Protein AF-A0A660ZZN2-F1 (afdb_monomer_lite)

pLDDT: mean 87.23, std 8.33, range [47.28, 97.69]

Secondary structure (DSSP, 8-state):
---HHHHHHHHHHTTS-SSSS-HHHHHGGGTTTS-GGG-TTT---EEEHHHHHHHHHH-S--EE----SHHHHHTTTT--TTEEEEE-S-GGG--GGG--HHHHHTTEEEEE-TT--EEEEEE-GGGTTTSTTTSGGG-

Foldseek 3Di:
DDDLVSQVVLLVPLLDAPDPDPLQVVQLVVPVNAHQLQDPVRDFDKAFPSLQVVLVVVDVFKDADDDPDPVSVCVCVPDDPRITGIHGPTPVPDDSSSDGPCRSLPVWDFDADPVRDGPDTDGDPVCECRRPVHDPVPD

Structure (mmCIF, N/CA/C/O backbone):
data_AF-A0A660ZZN2-F1
#
_entry.id   AF-A0A660ZZN2-F1
#
loop_
_atom_site.group_PDB
_atom_site.id
_atom_site.type_symbol
_atom_site.label_atom_id
_atom_site.label_alt_id
_atom_site.label_comp_id
_atom_site.label_asym_id
_atom_site.label_entity_id
_atom_site.label_seq_id
_atom_site.pdbx_PDB_ins_code
_atom_site.Cartn_x
_atom_site.Cartn_y
_atom_site.Cartn_z
_atom_site.occupancy
_atom_site.B_iso_or_equiv
_atom_site.auth_seq_id
_atom_site.auth_comp_id
_atom_site.auth_asym_id
_atom_site.auth_atom_id
_atom_site.pdbx_PDB_model_num
ATOM 1 N N . MET A 1 1 ? 16.772 -4.484 -8.423 1.00 69.75 1 MET A N 1
ATOM 2 C CA . MET A 1 1 ? 15.331 -4.290 -8.755 1.00 69.75 1 MET A CA 1
ATOM 3 C C . MET A 1 1 ? 14.740 -5.661 -9.008 1.00 69.75 1 MET A C 1
ATOM 5 O O . MET A 1 1 ? 15.330 -6.391 -9.792 1.00 69.75 1 MET A O 1
ATOM 9 N N . PHE A 1 2 ? 13.603 -5.998 -8.395 1.00 79.06 2 PHE A N 1
ATOM 10 C CA . PHE A 1 2 ? 13.014 -7.328 -8.550 1.00 79.06 2 PHE A CA 1
ATOM 11 C C . PHE A 1 2 ? 12.586 -7.623 -9.987 1.00 79.06 2 PHE A C 1
ATOM 13 O O . PHE A 1 2 ? 11.932 -6.813 -10.653 1.00 79.06 2 PHE A O 1
ATOM 20 N N . THR A 1 3 ? 12.927 -8.820 -10.447 1.00 84.69 3 THR A N 1
ATOM 21 C CA . THR A 1 3 ? 12.380 -9.402 -11.672 1.00 84.69 3 THR A CA 1
ATOM 22 C C . THR A 1 3 ? 10.883 -9.710 -11.498 1.00 84.69 3 THR A C 1
ATOM 24 O O . THR A 1 3 ? 10.388 -9.797 -10.369 1.00 84.69 3 THR A O 1
ATOM 27 N N . PRO A 1 4 ? 10.127 -9.904 -12.595 1.00 86.62 4 PRO A N 1
ATOM 28 C CA . PRO A 1 4 ? 8.738 -10.356 -12.509 1.00 86.62 4 PRO A CA 1
ATOM 29 C C . PRO A 1 4 ? 8.574 -11.659 -11.712 1.00 86.62 4 PRO A C 1
ATOM 31 O O . PRO A 1 4 ? 7.685 -11.734 -10.873 1.00 86.62 4 PRO A O 1
ATOM 34 N N . ALA A 1 5 ? 9.472 -12.632 -11.902 1.00 88.88 5 ALA A N 1
ATOM 35 C CA . ALA A 1 5 ? 9.444 -13.903 -11.176 1.00 88.88 5 ALA A CA 1
ATOM 36 C C . ALA A 1 5 ? 9.662 -13.713 -9.665 1.00 88.88 5 ALA A C 1
ATOM 38 O O . ALA A 1 5 ? 8.873 -14.209 -8.868 1.00 88.88 5 ALA A O 1
ATOM 39 N N . GLN A 1 6 ? 10.662 -12.914 -9.269 1.00 87.00 6 GLN A N 1
ATOM 40 C CA . GLN A 1 6 ? 10.871 -12.564 -7.856 1.00 87.00 6 GLN A CA 1
ATOM 41 C C . GLN A 1 6 ? 9.657 -11.826 -7.275 1.00 87.00 6 GLN A C 1
ATOM 43 O O . GLN A 1 6 ? 9.254 -12.068 -6.145 1.00 87.00 6 GLN A O 1
ATOM 48 N N . THR A 1 7 ? 9.035 -10.936 -8.052 1.00 89.12 7 THR A N 1
ATOM 49 C CA . THR A 1 7 ? 7.833 -10.213 -7.612 1.00 89.12 7 THR A CA 1
ATOM 50 C C . THR A 1 7 ? 6.657 -11.164 -7.373 1.00 89.12 7 THR A C 1
ATOM 52 O O . THR A 1 7 ? 5.936 -11.024 -6.384 1.00 89.12 7 THR A O 1
ATOM 55 N N . GLU A 1 8 ? 6.458 -12.132 -8.268 1.00 91.00 8 GLU A N 1
ATOM 56 C CA . GLU A 1 8 ? 5.455 -13.189 -8.121 1.00 91.00 8 GLU A CA 1
ATOM 57 C C . GLU A 1 8 ? 5.689 -14.028 -6.869 1.00 91.00 8 GLU A C 1
ATOM 59 O O . GLU A 1 8 ? 4.761 -14.221 -6.082 1.00 91.00 8 GLU A O 1
ATOM 64 N N . GLU A 1 9 ? 6.928 -14.467 -6.663 1.00 90.31 9 GLU A N 1
ATOM 65 C CA . GLU A 1 9 ? 7.339 -15.250 -5.502 1.00 90.31 9 GLU A CA 1
ATOM 66 C C . GLU A 1 9 ? 7.119 -14.486 -4.189 1.00 90.31 9 GLU A C 1
ATOM 68 O O . GLU A 1 9 ? 6.529 -15.025 -3.248 1.00 90.31 9 GLU A O 1
ATOM 73 N N . LEU A 1 10 ? 7.503 -13.207 -4.132 1.00 89.19 10 LEU A N 1
ATOM 74 C CA . LEU A 1 10 ? 7.292 -12.361 -2.956 1.00 89.19 10 LEU A CA 1
ATOM 75 C C . LEU A 1 10 ? 5.803 -12.180 -2.645 1.00 89.19 10 LEU A C 1
ATOM 77 O O . LEU A 1 10 ? 5.395 -12.311 -1.492 1.00 89.19 10 LEU A O 1
ATOM 81 N N . LEU A 1 11 ? 4.968 -11.928 -3.658 1.00 90.81 11 LEU A N 1
ATOM 82 C CA . LEU A 1 11 ? 3.517 -11.821 -3.475 1.00 90.81 11 LEU A CA 1
ATOM 83 C C . LEU A 1 11 ? 2.870 -13.161 -3.093 1.00 90.81 11 LEU A C 1
ATOM 85 O O . LEU A 1 11 ? 1.843 -13.165 -2.415 1.00 90.81 11 LEU A O 1
ATOM 89 N N . ALA A 1 12 ? 3.428 -14.294 -3.513 1.00 90.12 12 ALA A N 1
ATOM 90 C CA . ALA A 1 12 ? 2.950 -15.610 -3.093 1.00 90.12 12 ALA A CA 1
ATOM 91 C C . ALA A 1 12 ? 3.351 -15.929 -1.640 1.00 90.12 12 ALA A C 1
ATOM 93 O O . ALA A 1 12 ? 2.568 -16.526 -0.901 1.00 90.12 12 ALA A O 1
ATOM 94 N N . THR A 1 13 ? 4.538 -15.486 -1.221 1.00 88.69 13 THR A N 1
ATOM 95 C CA . THR A 1 13 ? 5.125 -15.811 0.088 1.00 88.69 13 THR A CA 1
ATOM 96 C C . THR A 1 13 ? 4.635 -14.881 1.200 1.00 88.69 13 THR A C 1
ATOM 98 O O . THR A 1 13 ? 4.292 -15.334 2.290 1.00 88.69 13 THR A O 1
ATOM 101 N N . LEU A 1 14 ? 4.549 -13.573 0.938 1.00 88.75 14 LEU A N 1
ATOM 102 C CA . LEU A 1 14 ? 4.178 -12.554 1.929 1.00 88.75 14 LEU A CA 1
ATOM 103 C C . LEU A 1 14 ? 2.653 -12.432 2.053 1.00 88.75 14 LEU A C 1
ATOM 105 O O . LEU A 1 14 ? 2.047 -11.418 1.695 1.00 88.75 14 LEU A O 1
ATOM 109 N N . THR A 1 15 ? 2.014 -13.511 2.500 1.00 88.31 15 THR A N 1
ATOM 110 C CA . THR A 1 15 ? 0.559 -13.608 2.722 1.00 88.31 15 THR A CA 1
ATOM 111 C C . THR A 1 15 ? 0.191 -13.686 4.200 1.00 88.31 15 THR A C 1
ATOM 113 O O . THR A 1 15 ? -0.951 -13.388 4.557 1.00 88.31 15 THR A O 1
ATOM 116 N N . ALA A 1 16 ? 1.148 -14.050 5.057 1.00 85.69 16 ALA A N 1
ATOM 117 C CA . ALA A 1 16 ? 0.933 -14.186 6.488 1.00 85.69 16 ALA A CA 1
ATOM 118 C C . ALA A 1 16 ? 0.498 -12.845 7.111 1.00 85.69 16 ALA A C 1
ATOM 120 O O . ALA A 1 16 ? 1.118 -11.811 6.842 1.00 85.69 16 ALA A O 1
ATOM 121 N N . PRO A 1 17 ? -0.561 -12.828 7.936 1.00 81.12 17 PRO A N 1
ATOM 122 C CA . PRO A 1 17 ? -0.911 -11.637 8.690 1.00 81.12 17 PRO A CA 1
ATOM 123 C C . PRO A 1 17 ? 0.148 -11.375 9.771 1.00 81.12 17 PRO A C 1
ATOM 125 O O . PRO A 1 17 ? 0.694 -12.304 10.358 1.00 81.12 17 PRO A O 1
ATOM 128 N N . VAL A 1 18 ? 0.420 -10.098 10.050 1.00 77.69 18 VAL A N 1
ATOM 129 C CA . VAL A 1 18 ? 1.390 -9.690 11.087 1.00 77.69 18 VAL A CA 1
ATOM 130 C C . VAL A 1 18 ? 0.886 -10.034 12.497 1.00 77.69 18 VAL A C 1
ATOM 132 O O . VAL A 1 18 ? 1.681 -10.233 13.410 1.00 77.69 18 VAL A O 1
ATOM 135 N N . THR A 1 19 ? -0.434 -10.134 12.675 1.00 81.88 19 THR A N 1
ATOM 136 C CA . THR A 1 19 ? -1.108 -10.475 13.935 1.00 81.88 19 THR A CA 1
ATOM 137 C C . THR A 1 19 ? -2.339 -11.342 13.685 1.00 81.88 19 THR A C 1
ATOM 139 O O . THR A 1 19 ? -2.901 -11.319 12.594 1.00 81.88 19 THR A O 1
ATOM 142 N N . GLU A 1 20 ? -2.807 -12.064 14.706 1.00 85.25 20 GLU A N 1
ATOM 143 C CA . GLU A 1 20 ? -4.041 -12.868 14.623 1.00 85.25 20 GLU A CA 1
ATOM 144 C C . GLU A 1 20 ? -5.307 -12.010 14.464 1.00 85.25 20 GLU A C 1
ATOM 146 O O . GLU A 1 20 ? -6.286 -12.432 13.850 1.00 85.25 20 GLU A O 1
ATOM 151 N N . ILE A 1 21 ? -5.286 -10.789 15.002 1.00 85.12 21 ILE A N 1
ATOM 152 C CA . ILE A 1 21 ? -6.373 -9.816 14.878 1.00 85.12 21 ILE A CA 1
ATOM 153 C C . ILE A 1 21 ? -6.152 -8.987 13.610 1.00 85.12 21 ILE A C 1
ATOM 155 O O . ILE A 1 21 ? -5.017 -8.633 13.284 1.00 85.12 21 ILE A O 1
ATOM 159 N N . ASP A 1 22 ? -7.232 -8.628 12.912 1.00 86.06 22 ASP A N 1
ATOM 160 C CA . ASP A 1 22 ? -7.168 -7.660 11.817 1.00 86.06 22 ASP A CA 1
ATOM 161 C C . ASP A 1 22 ? -6.755 -6.286 12.357 1.00 86.06 22 ASP A C 1
ATOM 163 O O . ASP A 1 22 ? -7.571 -5.538 12.889 1.00 86.06 22 ASP A O 1
ATOM 167 N N . CYS A 1 23 ? -5.479 -5.933 12.208 1.00 85.38 23 CYS A N 1
ATOM 168 C CA . CYS A 1 23 ? -4.936 -4.671 12.707 1.00 85.38 23 CYS A CA 1
ATOM 169 C C . CYS A 1 23 ? -5.662 -3.432 12.153 1.00 85.38 23 CYS A C 1
ATOM 171 O O . CYS A 1 23 ? -5.635 -2.374 12.783 1.00 85.38 23 CYS A O 1
ATOM 173 N N . GLY A 1 24 ? -6.360 -3.557 11.016 1.00 87.50 24 GLY A N 1
ATOM 174 C CA . GLY A 1 24 ? -7.206 -2.500 10.473 1.00 87.50 24 GLY A CA 1
ATOM 175 C C . GLY A 1 24 ? -8.385 -2.150 11.383 1.00 87.50 24 GLY A C 1
ATOM 176 O O . GLY A 1 24 ? -8.702 -0.973 11.524 1.00 87.50 24 GLY A O 1
ATOM 177 N N . THR A 1 25 ? -8.992 -3.131 12.057 1.00 88.00 25 THR A N 1
ATOM 178 C CA . THR A 1 25 ? -10.119 -2.885 12.978 1.00 88.00 25 THR A CA 1
ATOM 179 C C . THR A 1 25 ? -9.667 -2.225 14.277 1.00 88.00 25 THR A C 1
ATOM 181 O O . THR A 1 25 ? -10.432 -1.472 14.871 1.00 88.00 25 THR A O 1
ATOM 184 N N . LEU A 1 26 ? -8.412 -2.449 14.675 1.00 87.44 26 LEU A N 1
ATOM 185 C CA . LEU A 1 26 ? -7.773 -1.762 15.800 1.00 87.44 26 LEU A CA 1
ATOM 186 C C . LEU A 1 26 ? -7.353 -0.332 15.438 1.00 87.44 26 LEU A C 1
ATOM 188 O O . LEU A 1 26 ? -7.395 0.555 16.280 1.00 87.44 26 LEU A O 1
ATOM 192 N N . CYS A 1 27 ? -6.918 -0.114 14.194 1.00 89.31 27 CYS A N 1
ATOM 193 C CA . CYS A 1 27 ? -6.381 1.166 13.731 1.00 89.31 27 CYS A CA 1
ATOM 194 C C . CYS A 1 27 ? -7.472 2.165 13.321 1.00 89.31 27 CYS A C 1
ATOM 196 O O . CYS A 1 27 ? -7.336 3.360 13.567 1.00 89.31 27 CYS A O 1
ATOM 198 N N . ALA A 1 28 ? -8.541 1.687 12.680 1.00 91.94 28 ALA A N 1
ATOM 199 C CA . ALA A 1 28 ? -9.590 2.523 12.102 1.00 91.94 28 ALA A CA 1
ATOM 200 C C . ALA A 1 28 ? -10.294 3.474 13.095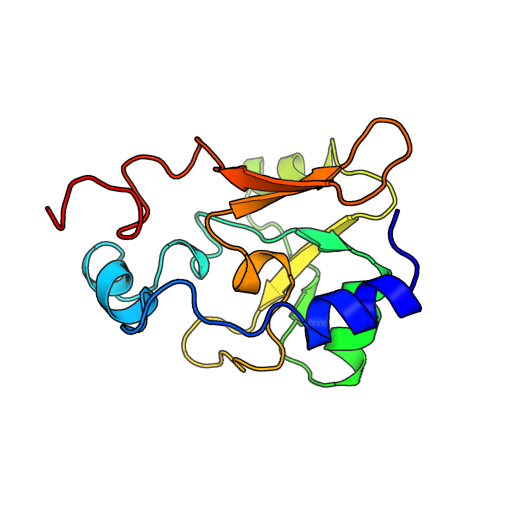 1.00 91.94 28 ALA A C 1
ATOM 202 O O . ALA A 1 28 ? -10.531 4.620 12.711 1.00 91.94 28 ALA A O 1
ATOM 203 N N . PRO A 1 29 ? -10.625 3.076 14.343 1.00 91.06 29 PRO A N 1
ATOM 204 C CA . PRO A 1 29 ? -11.326 3.955 15.283 1.00 91.06 29 PRO A CA 1
ATOM 205 C C . PRO A 1 29 ? -10.575 5.253 15.608 1.00 91.06 29 PRO A C 1
ATOM 207 O O . PRO A 1 29 ? -11.212 6.278 15.828 1.00 91.06 29 PRO A O 1
ATOM 210 N N . ASP A 1 30 ? -9.241 5.223 15.576 1.00 88.31 30 ASP A N 1
ATOM 211 C CA . ASP A 1 30 ? -8.384 6.374 15.881 1.00 88.31 30 ASP A CA 1
ATOM 212 C C . ASP A 1 30 ? -8.097 7.260 14.650 1.00 88.31 30 ASP A C 1
ATOM 214 O O . ASP A 1 30 ? -7.371 8.250 14.751 1.00 88.31 30 ASP A O 1
ATOM 218 N N . ASN A 1 31 ? -8.640 6.908 13.478 1.00 90.75 31 ASN A N 1
ATOM 219 C CA . ASN A 1 31 ? -8.444 7.636 12.223 1.00 90.75 31 ASN A CA 1
ATOM 220 C C . ASN A 1 31 ? -9.729 7.641 11.375 1.00 90.75 31 ASN A C 1
ATOM 222 O O . ASN A 1 31 ? -9.771 7.102 10.270 1.00 90.75 31 ASN A O 1
ATOM 226 N N . ASP A 1 32 ? -10.801 8.214 11.928 1.00 92.06 32 ASP A N 1
ATOM 227 C CA . ASP A 1 32 ? -12.079 8.460 11.237 1.00 92.06 32 ASP A CA 1
ATOM 228 C C . ASP A 1 32 ? -12.691 7.222 10.547 1.00 92.06 32 ASP A C 1
ATOM 230 O O . ASP A 1 32 ? -13.360 7.310 9.516 1.00 92.06 32 ASP A O 1
ATOM 234 N N . GLY A 1 33 ? -12.467 6.033 11.114 1.00 91.81 33 GLY A N 1
ATOM 235 C CA . GLY A 1 33 ? -12.975 4.769 10.580 1.00 91.81 33 GLY A CA 1
ATOM 236 C C . GLY A 1 33 ? -12.151 4.178 9.429 1.00 91.81 33 GLY A C 1
ATOM 237 O O . GLY A 1 33 ? -12.548 3.152 8.872 1.00 91.81 33 GLY A O 1
ATOM 238 N N . VAL A 1 34 ? -10.998 4.762 9.085 1.00 93.44 34 VAL A N 1
ATOM 239 C CA . VAL A 1 34 ? -10.094 4.273 8.032 1.00 93.44 34 VAL A CA 1
ATOM 240 C C . VAL A 1 34 ? -8.733 3.934 8.643 1.00 93.44 34 VAL A C 1
ATOM 242 O O . VAL A 1 34 ? -8.110 4.803 9.243 1.00 93.44 34 VAL A O 1
ATOM 245 N N . PRO A 1 35 ? -8.205 2.706 8.481 1.00 92.19 35 PRO A N 1
ATOM 246 C CA . PRO A 1 35 ? -6.857 2.388 8.945 1.00 92.19 35 PRO A CA 1
ATOM 247 C C . PRO A 1 35 ? -5.827 3.346 8.340 1.00 92.19 35 PRO A C 1
ATOM 249 O O . PRO A 1 35 ? -5.882 3.614 7.142 1.00 92.19 35 PRO A O 1
ATOM 252 N N . ILE A 1 36 ? -4.846 3.792 9.127 1.00 90.31 36 ILE A N 1
ATOM 253 C CA . ILE A 1 36 ? -3.819 4.752 8.682 1.00 90.31 36 ILE A CA 1
ATOM 254 C C . ILE A 1 36 ? -3.103 4.266 7.410 1.00 90.31 36 ILE A C 1
ATOM 256 O O . ILE A 1 36 ? -2.938 5.034 6.469 1.00 90.31 36 ILE A O 1
ATOM 260 N N . CYS A 1 37 ? -2.765 2.973 7.325 1.00 88.50 37 CYS A N 1
ATOM 261 C CA . CYS A 1 37 ? -2.146 2.354 6.140 1.00 88.50 37 CYS A CA 1
ATOM 262 C C . CYS A 1 37 ? -3.027 2.332 4.879 1.00 88.50 37 CYS A C 1
ATOM 264 O O . CYS A 1 37 ? -2.531 2.054 3.789 1.00 88.50 37 CYS A O 1
ATOM 266 N N . CYS A 1 38 ? -4.327 2.594 5.021 1.00 91.81 38 CYS A N 1
ATOM 267 C CA . CYS A 1 38 ? -5.301 2.671 3.933 1.00 91.81 38 CYS A CA 1
ATOM 268 C C . CYS A 1 38 ? -5.728 4.116 3.618 1.00 91.81 38 CYS A C 1
ATOM 270 O O . CYS A 1 38 ? -6.485 4.329 2.669 1.00 91.81 38 CYS A O 1
ATOM 272 N N . ASP A 1 39 ? -5.283 5.097 4.405 1.00 91.56 39 ASP A N 1
ATOM 273 C CA . ASP A 1 39 ? -5.655 6.497 4.255 1.00 91.56 39 ASP A CA 1
ATOM 274 C C . ASP A 1 39 ? -4.704 7.209 3.282 1.00 91.56 39 ASP A C 1
ATOM 276 O O . ASP A 1 39 ? -3.581 7.577 3.630 1.00 91.56 39 ASP A O 1
ATOM 280 N N . LYS A 1 40 ? -5.180 7.446 2.053 1.00 87.50 40 LYS A N 1
ATOM 281 C CA . LYS A 1 40 ? -4.398 8.092 0.984 1.00 87.50 40 LYS A CA 1
ATOM 282 C C . LYS A 1 40 ? -3.988 9.537 1.287 1.00 87.50 40 LYS A C 1
ATOM 284 O O . LYS A 1 40 ? -3.132 10.080 0.591 1.00 87.50 40 LYS A O 1
ATOM 289 N N . SER A 1 41 ? -4.623 10.184 2.270 1.00 86.12 41 SER A N 1
ATOM 290 C CA . SER A 1 41 ? -4.224 11.525 2.712 1.00 86.12 41 SER A CA 1
ATOM 291 C C . SER A 1 41 ? -2.957 11.487 3.570 1.00 86.12 41 SER A C 1
ATOM 293 O O . SER A 1 41 ? -2.236 12.481 3.642 1.00 86.12 41 SER A O 1
ATOM 295 N N . ARG A 1 42 ? -2.667 10.327 4.172 1.00 86.00 42 ARG A N 1
ATOM 296 C CA . ARG A 1 42 ? -1.514 10.094 5.043 1.00 86.00 42 ARG A CA 1
ATOM 297 C C . ARG A 1 42 ? -0.417 9.295 4.355 1.00 86.00 42 ARG A C 1
ATOM 299 O O . ARG A 1 42 ? 0.752 9.625 4.508 1.00 86.00 42 ARG A O 1
ATOM 306 N N . ILE A 1 43 ? -0.785 8.237 3.631 1.00 88.19 43 ILE A N 1
ATOM 307 C CA . ILE A 1 43 ? 0.159 7.271 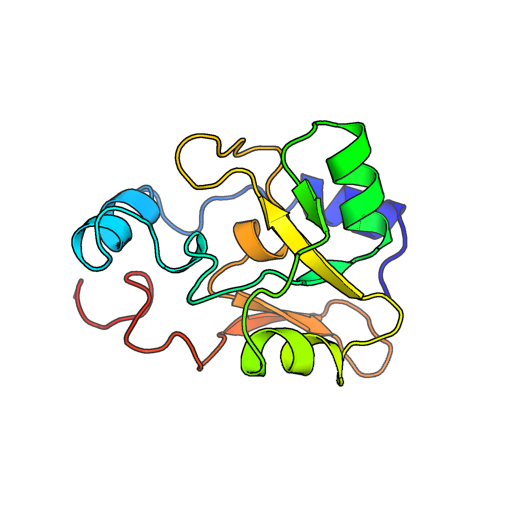3.064 1.00 88.19 43 ILE A CA 1
ATOM 308 C C . ILE A 1 43 ? -0.206 6.986 1.611 1.00 88.19 43 ILE A C 1
ATOM 310 O O . ILE A 1 43 ? -1.305 6.528 1.300 1.00 88.19 43 ILE A O 1
ATOM 314 N N . VAL A 1 44 ? 0.760 7.198 0.718 1.00 91.44 44 VAL A N 1
ATOM 315 C CA . VAL A 1 44 ? 0.661 6.796 -0.686 1.00 91.44 44 VAL A CA 1
ATOM 316 C C . VAL A 1 44 ? 1.615 5.626 -0.915 1.00 91.44 44 VAL A C 1
ATOM 318 O O . VAL A 1 44 ? 2.830 5.819 -0.864 1.00 91.44 44 VAL A O 1
ATOM 321 N N . PRO A 1 45 ? 1.111 4.404 -1.157 1.00 91.75 45 PRO A N 1
ATOM 322 C CA . PRO A 1 45 ? 1.977 3.254 -1.340 1.00 91.75 45 PRO A CA 1
ATOM 323 C C . PRO A 1 45 ? 2.771 3.355 -2.647 1.00 91.75 45 PRO A C 1
ATOM 325 O O . PRO A 1 45 ? 2.247 3.682 -3.720 1.00 91.75 45 PRO A O 1
ATOM 328 N N . VAL A 1 46 ? 4.047 2.994 -2.550 1.00 91.62 46 VAL A N 1
ATOM 329 C CA . VAL A 1 46 ? 4.928 2.776 -3.693 1.00 91.62 46 VAL A CA 1
ATOM 330 C C . VAL A 1 46 ? 4.876 1.299 -4.062 1.00 91.62 46 VAL A C 1
ATOM 332 O O . VAL A 1 46 ? 5.119 0.433 -3.225 1.00 91.62 46 VAL A O 1
ATOM 335 N N . LEU A 1 47 ? 4.555 1.014 -5.321 1.00 93.62 47 LEU A N 1
ATOM 336 C CA . LEU A 1 47 ? 4.641 -0.323 -5.903 1.00 93.62 47 LEU A CA 1
ATOM 337 C C . LEU A 1 47 ? 5.812 -0.371 -6.877 1.00 93.62 47 LEU A C 1
ATOM 339 O O . LEU A 1 47 ? 6.102 0.612 -7.570 1.00 93.62 47 LEU A O 1
ATOM 343 N N . TYR A 1 48 ? 6.422 -1.541 -7.025 1.00 91.62 48 TYR A N 1
ATOM 344 C CA . TYR A 1 48 ? 7.347 -1.760 -8.132 1.00 91.62 48 TYR A CA 1
ATOM 345 C C . TYR A 1 48 ? 6.569 -1.860 -9.454 1.00 91.62 48 TYR A C 1
ATOM 347 O O . TYR A 1 48 ? 5.461 -2.388 -9.523 1.00 91.62 48 TYR A O 1
ATOM 355 N N . LYS A 1 49 ? 7.135 -1.383 -10.564 1.00 93.00 49 LYS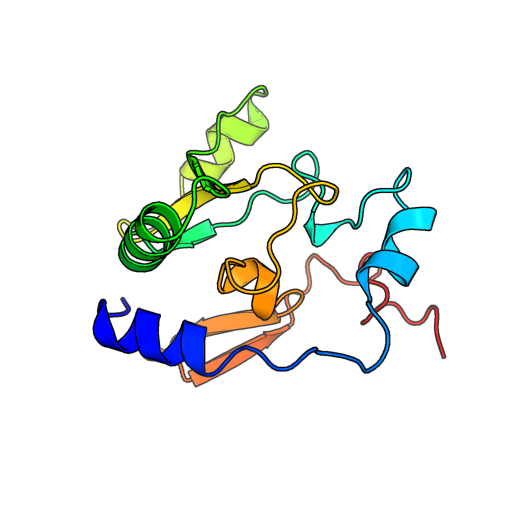 A N 1
ATOM 356 C CA . LYS A 1 49 ? 6.480 -1.449 -11.884 1.00 93.00 49 LYS A CA 1
ATOM 357 C C . LYS A 1 49 ? 6.067 -2.876 -12.299 1.00 93.00 49 LYS A C 1
ATOM 359 O O . LYS A 1 49 ? 4.965 -2.999 -12.841 1.00 93.00 49 LYS A O 1
ATOM 364 N N . PRO A 1 50 ? 6.876 -3.939 -12.091 1.00 92.69 50 PRO A N 1
ATOM 365 C CA . PRO A 1 50 ? 6.442 -5.319 -12.338 1.00 92.69 50 PRO A CA 1
ATOM 366 C C . PRO A 1 50 ? 5.260 -5.736 -11.455 1.00 92.69 50 PRO A C 1
ATOM 368 O O . PRO A 1 50 ? 4.286 -6.287 -11.960 1.00 92.69 50 PRO A O 1
ATOM 371 N N . GLU A 1 51 ? 5.308 -5.385 -10.171 1.00 94.88 51 GLU A N 1
ATOM 372 C CA . GLU A 1 51 ? 4.247 -5.650 -9.195 1.00 94.88 51 GLU A CA 1
ATOM 373 C C . GLU A 1 51 ? 2.932 -4.992 -9.610 1.00 94.88 51 GLU A C 1
ATOM 375 O O . GLU A 1 51 ? 1.906 -5.660 -9.720 1.00 94.88 51 GLU A O 1
ATOM 380 N N . TYR A 1 52 ? 2.971 -3.696 -9.927 1.00 96.25 52 TYR A N 1
ATOM 381 C CA . TYR A 1 52 ? 1.809 -2.957 -10.405 1.00 96.25 52 TYR A CA 1
ATOM 382 C C . TYR A 1 52 ? 1.196 -3.611 -11.647 1.00 96.25 52 TYR A C 1
ATOM 384 O O . TYR A 1 52 ? -0.020 -3.782 -11.705 1.00 96.25 52 TYR A O 1
ATOM 392 N N . LYS A 1 53 ? 2.014 -4.003 -12.636 1.00 95.81 53 LYS A N 1
ATOM 393 C CA . LYS A 1 53 ? 1.523 -4.677 -13.852 1.00 95.81 53 LYS A CA 1
ATOM 394 C C . LYS A 1 53 ? 0.804 -5.981 -13.521 1.00 95.81 53 LYS A C 1
ATOM 396 O O . LYS A 1 53 ? -0.271 -6.229 -14.061 1.00 95.81 53 LYS A O 1
ATOM 401 N N . LEU A 1 54 ? 1.383 -6.783 -12.635 1.00 95.19 54 LEU A N 1
ATOM 402 C CA . LEU A 1 54 ? 0.819 -8.061 -12.233 1.00 95.19 54 LEU A CA 1
ATOM 403 C C . LEU A 1 54 ? -0.489 -7.891 -11.452 1.00 95.19 54 LEU A C 1
ATOM 405 O O . LEU A 1 54 ? -1.485 -8.529 -11.788 1.00 95.19 54 LEU A O 1
ATOM 409 N N . LEU A 1 55 ? -0.527 -6.999 -10.462 1.00 96.56 55 LEU A N 1
ATOM 410 C CA . LEU A 1 55 ? -1.738 -6.748 -9.677 1.00 96.56 55 LEU A CA 1
ATOM 411 C C . LEU A 1 55 ? -2.862 -6.166 -10.548 1.00 96.56 55 LEU A C 1
ATOM 413 O O . LEU A 1 55 ? -4.007 -6.593 -10.440 1.00 96.56 55 LEU A O 1
ATOM 417 N N . ARG A 1 56 ? -2.528 -5.269 -11.485 1.00 97.06 56 ARG A N 1
ATOM 418 C CA . ARG A 1 56 ? -3.471 -4.723 -12.478 1.00 97.06 56 ARG A CA 1
ATOM 419 C C . ARG A 1 56 ? -4.026 -5.752 -13.455 1.00 97.06 56 ARG A C 1
ATOM 421 O O . ARG A 1 56 ? -5.096 -5.520 -14.010 1.00 97.06 56 ARG A O 1
ATOM 428 N N . ALA A 1 57 ? -3.283 -6.822 -13.727 1.00 96.44 57 ALA A N 1
ATOM 429 C CA . ALA A 1 57 ? -3.758 -7.913 -14.569 1.00 96.44 57 ALA A CA 1
ATOM 430 C C . ALA A 1 57 ? -4.750 -8.822 -13.823 1.00 96.44 57 ALA A C 1
ATOM 432 O O . ALA A 1 57 ? -5.581 -9.458 -14.463 1.00 96.44 57 ALA A O 1
ATOM 433 N N . ARG A 1 58 ? -4.676 -8.870 -12.484 1.00 95.81 58 ARG A N 1
ATOM 434 C CA . ARG A 1 58 ? -5.556 -9.684 -11.628 1.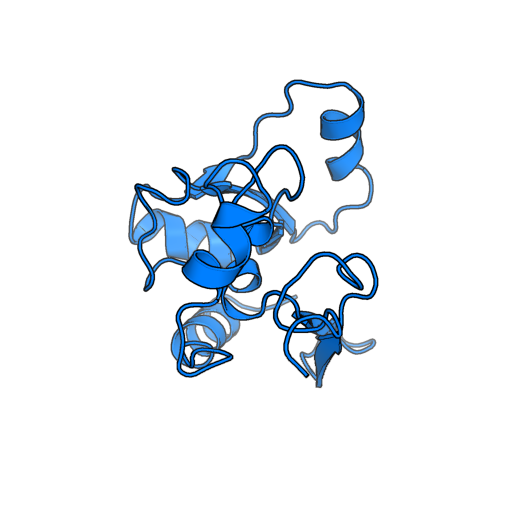00 95.81 58 ARG A CA 1
ATOM 435 C C . ARG A 1 58 ? -6.869 -8.988 -11.293 1.00 95.81 58 ARG A C 1
ATOM 437 O O . ARG A 1 58 ? -7.909 -9.638 -11.281 1.00 95.81 58 AR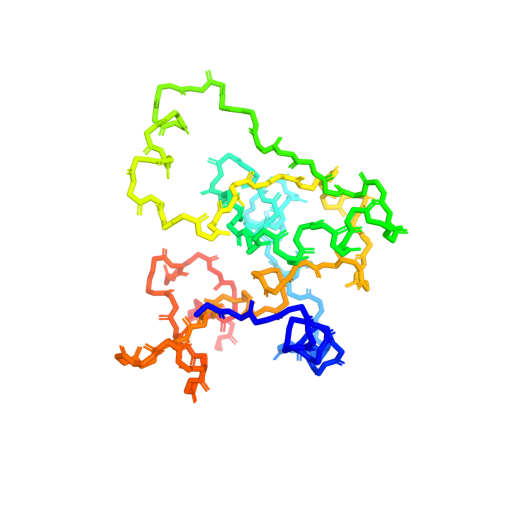G A O 1
ATOM 444 N N . SER A 1 59 ? -6.828 -7.688 -11.018 1.00 97.56 59 SER A N 1
ATOM 445 C CA . SER A 1 59 ? -8.025 -6.908 -10.714 1.00 97.56 59 SER A CA 1
ATOM 446 C C . SER A 1 59 ? -7.847 -5.429 -11.026 1.00 97.56 59 SER A C 1
ATOM 448 O O . SER A 1 59 ? -6.764 -4.946 -11.372 1.00 97.56 59 SER A O 1
ATOM 450 N N . ASP A 1 60 ? -8.938 -4.680 -10.892 1.00 97.12 60 ASP A N 1
ATOM 451 C CA . ASP A 1 60 ? -8.932 -3.238 -11.061 1.00 97.12 60 ASP A CA 1
ATOM 452 C C . ASP A 1 60 ? -8.713 -2.458 -9.747 1.00 97.12 60 ASP A C 1
ATOM 454 O O . ASP A 1 60 ? -8.884 -1.236 -9.746 1.00 97.12 60 ASP A O 1
ATOM 458 N N . LEU A 1 61 ? -8.298 -3.130 -8.661 1.00 97.69 61 LEU A N 1
ATOM 459 C CA . LEU A 1 61 ? -8.066 -2.535 -7.338 1.00 97.69 61 LEU A CA 1
ATOM 460 C C . LEU A 1 61 ? -7.084 -1.357 -7.377 1.00 97.69 61 LEU A C 1
ATOM 462 O O . LEU A 1 61 ? -7.337 -0.322 -6.766 1.00 97.69 61 LEU A O 1
ATOM 466 N N . TRP A 1 62 ? -5.957 -1.525 -8.068 1.00 97.62 62 TRP A N 1
ATOM 467 C CA . TRP A 1 62 ? -4.863 -0.552 -8.087 1.00 97.62 62 TRP A CA 1
ATOM 468 C C . TRP A 1 62 ? -4.990 0.422 -9.242 1.00 97.62 62 TRP A C 1
ATOM 470 O O . TRP A 1 62 ? -5.353 0.035 -10.347 1.00 97.62 62 TRP A O 1
ATOM 480 N N . ARG A 1 63 ? -4.604 1.676 -9.044 1.00 96.94 63 ARG A N 1
ATOM 481 C CA . ARG A 1 63 ? -4.438 2.650 -10.130 1.00 96.94 63 ARG A CA 1
ATOM 482 C C . ARG A 1 63 ? -3.273 3.588 -9.826 1.00 96.94 63 ARG A C 1
ATOM 484 O O . ARG A 1 63 ? -2.871 3.682 -8.668 1.00 96.94 63 ARG A O 1
ATOM 491 N N . PRO A 1 64 ? -2.708 4.280 -10.830 1.00 96.12 64 PRO A N 1
ATOM 492 C CA . PRO A 1 64 ? -1.685 5.283 -10.574 1.00 96.12 64 PRO A CA 1
ATOM 493 C C . PRO A 1 64 ? -2.247 6.368 -9.657 1.00 96.12 64 PRO A C 1
ATOM 495 O O . PRO A 1 64 ? -3.364 6.839 -9.887 1.00 96.12 64 PRO A O 1
ATOM 498 N N . PHE A 1 65 ? -1.469 6.754 -8.650 1.00 95.00 65 PHE A N 1
ATOM 499 C CA . PHE A 1 65 ? -1.842 7.831 -7.747 1.00 95.00 65 PHE A CA 1
ATOM 500 C C . PHE A 1 65 ? -1.973 9.148 -8.519 1.00 95.00 65 PHE A C 1
ATOM 502 O O . PHE A 1 65 ? -1.177 9.436 -9.420 1.00 95.00 65 PHE A O 1
ATOM 509 N N . ARG A 1 66 ? -2.996 9.936 -8.183 1.00 91.69 66 ARG A N 1
ATOM 510 C CA . ARG A 1 66 ? -3.228 11.261 -8.761 1.00 91.69 66 ARG A CA 1
ATOM 511 C C . ARG A 1 66 ? -3.081 12.308 -7.657 1.00 91.69 66 ARG A C 1
ATOM 513 O O . ARG A 1 66 ? -3.963 12.374 -6.807 1.00 91.69 66 ARG A O 1
ATOM 520 N N . PRO A 1 67 ? -2.002 13.105 -7.659 1.00 90.88 67 PRO A N 1
ATOM 521 C CA . PRO A 1 67 ? -1.789 14.110 -6.630 1.00 90.88 67 PRO A CA 1
ATOM 522 C C . PRO A 1 67 ? -2.801 15.253 -6.765 1.00 90.88 67 PRO A C 1
ATOM 524 O O . PRO A 1 67 ? -3.011 15.797 -7.853 1.00 90.88 67 PRO A O 1
ATOM 527 N N . GLU A 1 68 ? -3.404 15.628 -5.645 1.00 90.19 68 GLU A N 1
ATOM 528 C CA . GLU A 1 68 ? -4.391 16.703 -5.516 1.00 90.19 68 GLU A CA 1
ATOM 529 C C . GLU A 1 68 ? -3.742 17.971 -4.922 1.00 90.19 68 GLU A C 1
ATOM 531 O O . GLU A 1 68 ? -4.101 19.086 -5.306 1.00 90.19 68 GLU A O 1
ATOM 536 N N . THR A 1 69 ? -2.724 17.818 -4.064 1.00 89.31 69 THR A N 1
ATOM 537 C CA . THR A 1 69 ? -1.991 18.922 -3.414 1.00 89.31 69 THR A CA 1
ATOM 538 C C . THR A 1 69 ? -0.582 19.122 -3.986 1.00 89.31 69 THR A C 1
ATOM 540 O O . THR A 1 69 ? -0.063 18.269 -4.702 1.00 89.31 69 THR A O 1
ATOM 543 N N . GLU A 1 70 ? 0.053 20.260 -3.684 1.00 88.25 70 GLU A N 1
ATOM 544 C CA . GLU A 1 70 ? 1.450 20.529 -4.063 1.00 88.25 70 GLU A CA 1
ATOM 545 C C . GLU A 1 70 ? 2.418 19.535 -3.412 1.00 88.25 70 GLU A C 1
ATOM 547 O O . GLU A 1 70 ? 3.150 18.858 -4.125 1.00 88.25 70 GLU A O 1
ATOM 552 N N . GLN A 1 71 ? 2.296 19.325 -2.099 1.00 86.50 71 GLN A N 1
ATOM 553 C CA . GLN A 1 71 ? 3.065 18.321 -1.356 1.00 86.50 71 GLN A CA 1
ATOM 554 C C . GLN A 1 71 ? 2.959 16.916 -1.982 1.00 86.50 71 GLN A C 1
ATOM 556 O O . GLN A 1 71 ? 3.943 16.192 -2.096 1.00 86.50 71 GLN A O 1
ATOM 561 N N . GLN A 1 72 ? 1.773 16.518 -2.454 1.00 88.38 72 GLN A N 1
ATOM 562 C CA . GLN A 1 72 ? 1.592 15.221 -3.116 1.00 88.38 72 GLN A CA 1
ATOM 563 C C . GLN A 1 72 ? 2.290 15.130 -4.480 1.00 88.38 72 GLN A C 1
ATOM 565 O O . GLN A 1 72 ? 2.634 14.029 -4.911 1.00 88.38 72 GLN A O 1
ATOM 570 N N . ARG A 1 73 ? 2.496 16.254 -5.179 1.00 88.38 73 ARG A N 1
ATOM 571 C CA . ARG A 1 73 ? 3.265 16.280 -6.437 1.00 88.38 73 ARG A CA 1
ATOM 572 C C . ARG A 1 73 ? 4.760 16.102 -6.183 1.00 88.38 73 ARG A C 1
ATOM 574 O O . ARG A 1 73 ? 5.453 15.593 -7.060 1.00 88.38 73 ARG A O 1
ATOM 581 N N . GLU A 1 74 ? 5.238 16.478 -5.001 1.00 89.88 74 GLU A N 1
ATOM 582 C CA . GLU A 1 74 ? 6.644 16.349 -4.604 1.00 89.88 74 GLU A CA 1
ATOM 583 C C . GLU A 1 74 ? 7.029 14.911 -4.229 1.00 89.88 74 GLU A C 1
ATOM 585 O O . GLU A 1 74 ? 8.174 14.526 -4.449 1.00 89.88 74 GLU A O 1
ATOM 590 N N . LEU A 1 75 ? 6.075 14.072 -3.791 1.00 85.44 75 LEU A N 1
ATOM 591 C CA . LEU A 1 75 ? 6.310 12.655 -3.441 1.00 85.44 75 LEU A CA 1
ATOM 592 C C . LEU A 1 75 ? 7.021 11.845 -4.544 1.00 85.44 75 LEU A C 1
ATOM 594 O O . LEU A 1 75 ? 7.639 10.822 -4.268 1.00 85.44 75 LEU A O 1
ATOM 598 N N . GLY A 1 76 ? 6.902 12.271 -5.804 1.00 79.25 76 GLY A N 1
ATOM 599 C CA . GLY A 1 76 ? 7.504 11.598 -6.952 1.00 79.25 76 GLY A CA 1
ATOM 600 C C . GLY A 1 76 ? 8.953 11.983 -7.268 1.00 79.25 76 GLY A C 1
ATOM 601 O O . GLY A 1 76 ? 9.524 11.379 -8.176 1.00 79.25 76 GLY A O 1
ATOM 602 N N . GLN A 1 77 ? 9.530 12.986 -6.596 1.00 83.00 77 GLN A N 1
ATOM 603 C CA . GLN A 1 77 ? 10.806 13.590 -7.010 1.00 83.00 77 GLN A CA 1
ATOM 604 C C . GLN A 1 77 ? 12.022 12.681 -6.772 1.00 83.00 77 GLN A C 1
ATOM 606 O O . GLN A 1 77 ? 12.884 12.605 -7.644 1.00 83.00 77 GLN A O 1
ATOM 611 N N . ASP A 1 78 ? 12.033 11.915 -5.677 1.00 80.31 78 ASP A N 1
ATOM 612 C CA . ASP A 1 78 ? 13.150 11.028 -5.300 1.00 80.31 78 ASP A CA 1
ATOM 613 C C . ASP A 1 78 ? 12.879 9.541 -5.597 1.00 80.31 78 ASP A C 1
ATOM 615 O O . ASP A 1 78 ? 13.518 8.633 -5.059 1.00 80.31 78 ASP A O 1
ATOM 619 N N . MET A 1 79 ? 11.911 9.253 -6.470 1.00 84.62 79 MET A N 1
ATOM 620 C CA . MET A 1 79 ? 11.550 7.877 -6.799 1.00 84.62 79 MET A CA 1
ATOM 621 C C . MET A 1 79 ? 12.560 7.218 -7.734 1.00 84.62 79 MET A C 1
ATOM 623 O O . MET A 1 79 ? 12.958 7.766 -8.766 1.00 84.62 79 MET A O 1
ATOM 627 N N . ARG A 1 80 ? 12.889 5.955 -7.447 1.00 84.75 80 ARG A N 1
ATOM 628 C CA . ARG A 1 80 ? 13.690 5.141 -8.365 1.00 84.75 80 ARG A CA 1
ATOM 629 C C . ARG A 1 80 ? 12.909 4.875 -9.648 1.00 84.75 80 ARG A C 1
ATOM 631 O O . ARG A 1 80 ? 11.681 4.812 -9.671 1.00 84.75 80 ARG A O 1
ATOM 638 N N . SER A 1 81 ? 13.626 4.586 -10.729 1.00 86.44 81 SER A N 1
ATOM 639 C CA . SER A 1 81 ? 13.011 4.275 -12.024 1.00 86.44 81 SER A CA 1
ATOM 640 C C . SER A 1 81 ? 12.130 3.013 -12.010 1.00 86.44 81 SER A C 1
ATOM 642 O O . SER A 1 81 ? 11.292 2.863 -12.902 1.00 86.44 81 SER A O 1
ATOM 644 N N . CYS A 1 82 ? 12.270 2.118 -11.023 1.00 85.88 82 CYS A N 1
ATOM 645 C CA . CYS A 1 82 ? 11.358 0.988 -10.797 1.00 85.88 82 CYS A CA 1
ATOM 646 C C . CYS A 1 82 ? 10.018 1.370 -10.205 1.00 85.88 82 CYS A C 1
ATOM 648 O O . CYS A 1 82 ? 9.087 0.575 -10.311 1.00 85.88 82 CYS A O 1
ATOM 650 N N . ASP A 1 83 ? 9.939 2.500 -9.527 1.00 90.44 83 ASP A N 1
ATOM 651 C CA . ASP A 1 83 ? 8.897 2.726 -8.547 1.00 90.44 83 ASP A CA 1
ATOM 652 C C . ASP A 1 83 ? 7.677 3.377 -9.214 1.00 90.44 83 ASP A C 1
ATOM 654 O O . ASP A 1 83 ? 7.758 4.003 -10.284 1.00 90.44 83 ASP A O 1
ATOM 658 N N . ARG A 1 84 ? 6.504 3.181 -8.610 1.00 93.19 84 ARG A N 1
ATOM 659 C CA . ARG A 1 84 ? 5.255 3.811 -9.033 1.00 93.19 84 ARG A CA 1
ATOM 660 C C . ARG A 1 84 ? 4.344 4.074 -7.839 1.00 93.19 84 ARG A C 1
ATOM 662 O O . ARG A 1 84 ? 3.897 3.135 -7.186 1.00 93.19 84 ARG A O 1
ATOM 669 N N . LEU A 1 85 ? 3.994 5.341 -7.625 1.00 95.12 85 LEU A N 1
ATOM 670 C CA . LEU A 1 85 ? 2.958 5.716 -6.665 1.00 95.12 85 LEU A CA 1
ATOM 671 C C . LEU A 1 85 ? 1.607 5.227 -7.176 1.00 95.12 85 LEU A C 1
ATOM 673 O O . LEU A 1 85 ? 1.208 5.513 -8.316 1.00 95.12 85 LEU A O 1
ATOM 677 N N . CYS A 1 86 ? 0.913 4.473 -6.336 1.00 95.94 86 CYS A N 1
ATOM 678 C CA . CYS A 1 86 ? -0.396 3.925 -6.647 1.00 95.94 86 CYS A CA 1
ATOM 679 C C . CYS A 1 86 ? -1.379 4.230 -5.519 1.00 95.94 86 CYS A C 1
ATOM 681 O O . CYS A 1 86 ? -0.995 4.489 -4.387 1.00 95.94 86 CYS A O 1
ATOM 683 N N . GLU A 1 87 ? -2.664 4.160 -5.831 1.00 95.50 87 GLU A N 1
ATOM 684 C CA . GLU A 1 87 ? -3.734 4.135 -4.838 1.00 95.50 87 GLU A CA 1
ATOM 685 C C . GLU A 1 87 ? -4.659 2.951 -5.127 1.00 95.50 87 GLU A C 1
ATOM 687 O O . GLU A 1 87 ? -4.823 2.541 -6.284 1.00 95.50 87 GLU A O 1
ATOM 692 N N . CYS A 1 88 ? -5.232 2.378 -4.071 1.00 96.00 88 CYS A N 1
ATOM 693 C CA . CYS A 1 88 ? -6.256 1.349 -4.185 1.00 96.00 88 CYS A CA 1
ATOM 694 C C . CYS A 1 88 ? -7.660 1.982 -4.192 1.00 96.00 88 CYS A C 1
ATOM 696 O O . CYS A 1 88 ? -7.820 3.194 -4.046 1.00 96.00 88 CYS A O 1
ATOM 698 N N . LYS A 1 89 ? -8.706 1.160 -4.316 1.00 95.75 89 LYS A N 1
ATOM 699 C CA . LYS A 1 89 ? -10.109 1.600 -4.197 1.00 95.75 89 LYS A CA 1
ATOM 700 C C . LYS A 1 89 ? -10.539 1.977 -2.766 1.00 95.75 89 LYS A C 1
ATOM 702 O O . LYS A 1 89 ? -11.691 2.342 -2.565 1.00 95.75 89 LYS A O 1
ATOM 707 N N . GLY A 1 90 ? -9.636 1.910 -1.789 1.00 92.94 90 GLY A N 1
ATOM 708 C CA . GLY A 1 90 ? -9.899 2.203 -0.379 1.00 92.94 90 GLY A CA 1
ATOM 709 C C . GLY A 1 90 ? -10.292 0.970 0.438 1.00 92.94 90 GLY A C 1
ATOM 710 O O . GLY A 1 90 ? -10.585 -0.096 -0.108 1.00 92.94 90 GLY A O 1
ATOM 711 N N . VAL A 1 91 ? -10.295 1.122 1.768 1.00 92.31 91 VAL A N 1
ATOM 712 C CA . VAL A 1 91 ? -10.476 0.015 2.731 1.00 92.31 91 VAL A CA 1
ATOM 713 C C . VAL A 1 91 ? -11.775 -0.773 2.518 1.00 92.31 91 VAL A C 1
ATOM 715 O O . VAL A 1 91 ? -11.760 -1.998 2.588 1.00 92.31 91 VAL A O 1
ATOM 718 N N . ALA A 1 92 ? -12.873 -0.096 2.165 1.00 92.25 92 ALA A N 1
ATOM 719 C CA . ALA A 1 92 ? -14.179 -0.717 1.920 1.00 92.25 92 ALA A CA 1
ATOM 720 C C . ALA A 1 92 ? -14.208 -1.642 0.687 1.00 92.25 92 ALA A C 1
ATOM 722 O O . ALA A 1 92 ? -15.097 -2.480 0.558 1.00 92.25 92 ALA A O 1
ATOM 723 N N . HIS A 1 93 ? -13.235 -1.497 -0.214 1.00 95.25 93 HIS A N 1
ATOM 724 C CA . HIS A 1 93 ? -13.095 -2.280 -1.441 1.00 95.25 93 HIS A CA 1
ATOM 725 C C . HIS A 1 93 ? -11.782 -3.076 -1.456 1.00 95.25 93 HIS A C 1
ATOM 727 O O . HIS A 1 93 ? -11.278 -3.426 -2.521 1.00 95.25 93 HIS A O 1
ATOM 733 N N . CYS A 1 94 ? -11.187 -3.318 -0.283 1.00 92.56 94 CYS A N 1
ATOM 734 C CA . CYS A 1 94 ? -9.907 -4.002 -0.172 1.00 92.56 94 CYS A CA 1
ATOM 735 C C . CYS A 1 94 ? -10.032 -5.479 -0.572 1.00 92.56 94 CYS A C 1
ATOM 737 O O . CYS A 1 94 ? -10.756 -6.252 0.052 1.00 92.56 94 CYS A O 1
ATOM 739 N N . GLU A 1 95 ? -9.260 -5.888 -1.576 1.00 94.44 95 GLU A N 1
ATOM 740 C CA . GLU A 1 95 ? -9.108 -7.289 -1.968 1.00 94.44 95 GLU A CA 1
ATOM 741 C C . GLU A 1 95 ? -7.821 -7.822 -1.323 1.00 94.44 95 GLU A C 1
ATOM 743 O O . GLU A 1 95 ? -6.716 -7.552 -1.801 1.00 94.44 95 GLU A O 1
ATOM 748 N N . ARG A 1 96 ? -7.946 -8.545 -0.200 1.00 88.62 96 ARG A N 1
ATOM 749 C CA . ARG A 1 96 ? -6.800 -8.947 0.645 1.00 88.62 96 ARG A CA 1
ATOM 750 C C . ARG A 1 96 ? -5.709 -9.699 -0.129 1.00 88.62 96 ARG A C 1
ATOM 752 O O . ARG A 1 96 ? -4.531 -9.460 0.147 1.00 88.62 96 ARG A O 1
ATOM 759 N N . ASP A 1 97 ? -6.094 -10.511 -1.112 1.00 91.56 97 ASP A N 1
ATOM 760 C CA . ASP A 1 97 ? -5.184 -11.301 -1.955 1.00 91.56 97 ASP A CA 1
ATOM 761 C C . ASP A 1 97 ? -4.506 -10.476 -3.059 1.00 91.56 97 ASP A C 1
ATOM 763 O O . ASP A 1 97 ? -3.413 -10.815 -3.515 1.00 91.56 97 ASP A O 1
ATOM 767 N N . ASN A 1 98 ? -5.097 -9.342 -3.444 1.00 95.19 98 ASN A N 1
ATOM 768 C CA . ASN A 1 98 ? -4.534 -8.414 -4.428 1.00 95.19 98 ASN A CA 1
ATOM 769 C C . ASN A 1 98 ? -3.835 -7.216 -3.771 1.00 95.19 98 ASN A C 1
ATOM 771 O O . ASN A 1 98 ? -3.539 -6.228 -4.442 1.00 95.19 98 ASN A O 1
ATOM 775 N N . ARG A 1 99 ? -3.531 -7.280 -2.468 1.00 94.56 99 ARG A N 1
ATOM 776 C CA . ARG A 1 99 ? -2.695 -6.276 -1.794 1.00 94.56 99 ARG A CA 1
ATOM 777 C C . ARG A 1 99 ? -1.283 -6.245 -2.385 1.00 94.56 99 ARG A C 1
ATOM 779 O O . ARG A 1 99 ? -0.728 -7.292 -2.717 1.00 94.56 99 ARG A O 1
ATOM 786 N N . SER A 1 100 ? -0.708 -5.049 -2.462 1.00 94.56 100 SER A N 1
ATOM 787 C CA . SER A 1 100 ? 0.703 -4.836 -2.779 1.00 94.56 100 SER A CA 1
ATOM 788 C C . SER A 1 100 ? 1.607 -5.361 -1.668 1.00 94.56 100 SER A C 1
ATOM 790 O O . SER A 1 100 ? 1.155 -5.572 -0.539 1.00 94.56 100 SER A O 1
ATOM 792 N N . LEU A 1 101 ? 2.891 -5.525 -1.975 1.00 91.94 101 LEU A N 1
ATOM 793 C CA . LEU A 1 101 ? 3.960 -5.782 -1.020 1.00 91.94 101 LEU A CA 1
ATOM 794 C C . LEU A 1 101 ? 3.927 -4.740 0.096 1.00 91.94 101 LEU A C 1
ATOM 796 O O . LEU A 1 101 ? 3.858 -5.131 1.252 1.00 91.94 101 LEU A O 1
ATOM 800 N N . ALA A 1 102 ? 3.815 -3.450 -0.237 1.00 91.25 102 ALA A N 1
ATOM 801 C CA . ALA A 1 102 ? 3.692 -2.383 0.759 1.00 91.25 102 ALA A CA 1
ATOM 802 C C . ALA A 1 102 ? 2.531 -2.627 1.744 1.00 91.25 102 ALA A C 1
ATOM 804 O O . ALA A 1 102 ? 2.707 -2.515 2.950 1.00 91.25 102 ALA A O 1
ATOM 805 N N . CYS A 1 103 ? 1.350 -3.037 1.267 1.00 91.38 103 CYS A N 1
ATOM 806 C CA . CYS A 1 103 ? 0.207 -3.343 2.138 1.00 91.38 103 CYS A CA 1
ATOM 807 C C . CYS A 1 103 ? 0.315 -4.685 2.887 1.00 91.38 103 CYS A C 1
ATOM 809 O O . CYS A 1 103 ? -0.452 -4.920 3.825 1.00 91.38 103 CYS A O 1
ATOM 811 N N . ARG A 1 104 ? 1.179 -5.598 2.432 1.00 90.31 104 ARG A N 1
ATOM 812 C CA . ARG A 1 104 ? 1.419 -6.912 3.055 1.00 90.31 104 ARG A CA 1
ATOM 813 C C . ARG A 1 104 ? 2.499 -6.839 4.123 1.00 90.31 104 ARG A C 1
ATOM 815 O O . ARG A 1 104 ? 2.411 -7.566 5.104 1.00 90.31 104 ARG A O 1
ATOM 822 N N . THR A 1 105 ? 3.487 -5.971 3.930 1.00 88.75 105 THR A N 1
ATOM 823 C CA . THR A 1 105 ? 4.604 -5.800 4.855 1.00 88.75 105 THR A CA 1
ATOM 824 C C . THR A 1 105 ? 4.368 -4.672 5.840 1.00 88.75 105 THR A C 1
ATOM 826 O O . THR A 1 105 ? 4.992 -4.710 6.892 1.00 88.75 105 THR A O 1
ATOM 829 N N . PHE A 1 106 ? 3.466 -3.716 5.558 1.00 88.81 106 PHE A N 1
ATOM 830 C CA . PHE A 1 106 ? 3.171 -2.608 6.470 1.00 88.81 106 PHE A CA 1
ATOM 831 C C . PHE A 1 106 ? 2.945 -3.116 7.897 1.00 88.81 106 PHE A C 1
ATOM 833 O O . PHE A 1 106 ? 2.149 -4.040 8.101 1.00 88.81 106 PHE A O 1
ATOM 840 N N . PRO A 1 107 ? 3.562 -2.481 8.901 1.00 86.62 107 PRO A N 1
ATOM 841 C CA . PRO A 1 107 ? 4.378 -1.243 8.867 1.00 86.62 107 PRO A CA 1
ATOM 842 C C . PRO A 1 107 ? 5.879 -1.418 8.545 1.00 86.62 107 PRO A C 1
ATOM 844 O O . PRO A 1 107 ? 6.674 -0.509 8.765 1.00 86.62 107 PRO A O 1
ATOM 847 N N . LEU A 1 108 ? 6.282 -2.582 8.046 1.00 86.88 108 LEU A N 1
ATOM 848 C CA . LEU A 1 108 ? 7.647 -2.860 7.613 1.00 86.88 108 LEU A CA 1
ATOM 849 C C . LEU A 1 108 ? 7.855 -2.488 6.142 1.00 86.88 108 LEU A C 1
ATOM 851 O O . LEU A 1 108 ? 6.949 -2.621 5.309 1.00 86.88 108 LEU A O 1
ATOM 855 N N . GLU A 1 109 ? 9.087 -2.123 5.812 1.00 82.12 109 GLU A N 1
ATOM 856 C CA . GLU A 1 109 ? 9.530 -1.861 4.447 1.00 82.12 109 GLU A CA 1
ATOM 857 C C . GLU A 1 109 ? 10.627 -2.845 3.999 1.00 82.12 109 GLU A C 1
ATOM 859 O O . GLU A 1 109 ? 11.405 -3.328 4.827 1.00 82.12 109 GLU A O 1
ATOM 864 N N . PRO A 1 110 ? 10.698 -3.184 2.698 1.00 80.81 110 PRO A N 1
ATOM 865 C CA . PRO A 1 110 ? 11.765 -4.026 2.165 1.00 80.81 110 PRO A CA 1
ATOM 866 C C . PRO A 1 110 ? 13.147 -3.378 2.316 1.00 80.81 110 PRO A C 1
ATOM 868 O O . PRO A 1 110 ? 13.374 -2.274 1.822 1.00 80.81 110 PRO A O 1
ATOM 871 N N . TYR A 1 111 ? 14.089 -4.099 2.922 1.00 83.44 111 TYR A N 1
ATOM 872 C CA . TYR A 1 111 ? 15.492 -3.705 3.013 1.00 83.44 111 TYR A CA 1
ATOM 873 C C . TYR A 1 111 ? 16.305 -4.400 1.924 1.00 83.44 111 TYR A C 1
ATOM 875 O O . TYR A 1 111 ? 16.413 -5.631 1.900 1.00 83.44 111 TYR A O 1
ATOM 883 N N . LEU A 1 112 ? 16.848 -3.594 1.013 1.00 78.56 112 LEU A N 1
ATOM 884 C CA . LEU A 1 112 ? 17.709 -4.054 -0.069 1.00 78.56 112 LEU A CA 1
ATOM 885 C C . LEU A 1 112 ? 19.173 -3.777 0.279 1.00 78.56 112 LEU A C 1
ATOM 887 O O . LEU A 1 112 ? 19.476 -2.700 0.797 1.00 78.56 112 LEU A O 1
ATOM 891 N N . ASP A 1 113 ? 20.070 -4.710 -0.030 1.00 81.88 113 ASP A N 1
ATOM 892 C CA . ASP A 1 113 ? 21.512 -4.457 0.059 1.00 81.88 113 ASP A CA 1
ATOM 893 C C . ASP A 1 113 ? 22.030 -3.583 -1.101 1.00 81.88 113 ASP A C 1
ATOM 895 O O . ASP A 1 113 ? 21.268 -3.055 -1.918 1.00 81.88 113 ASP A O 1
ATOM 899 N N . HIS A 1 114 ? 23.355 -3.412 -1.168 1.00 80.94 114 HIS A N 1
ATOM 900 C CA . HIS A 1 114 ? 24.006 -2.617 -2.209 1.00 80.94 114 HIS A CA 1
ATOM 901 C C . HIS A 1 114 ? 23.850 -3.202 -3.621 1.00 80.94 114 HIS A C 1
ATOM 903 O O . HIS A 1 114 ? 23.948 -2.449 -4.590 1.00 80.94 114 HIS A O 1
ATOM 909 N N . ASP A 1 115 ? 23.594 -4.507 -3.742 1.00 80.06 115 ASP A N 1
ATOM 910 C CA . ASP A 1 115 ? 23.342 -5.189 -5.015 1.00 80.06 115 ASP A CA 1
ATOM 911 C C . ASP A 1 115 ? 21.848 -5.161 -5.388 1.00 80.06 115 ASP A C 1
ATOM 913 O O . ASP A 1 115 ? 21.455 -5.476 -6.515 1.00 80.06 115 ASP A O 1
ATOM 917 N N . GLY A 1 116 ? 21.002 -4.676 -4.475 1.00 71.06 116 GLY A N 1
ATOM 918 C CA . GLY A 1 116 ? 19.565 -4.563 -4.663 1.00 71.06 116 GLY A CA 1
ATOM 919 C C . GLY A 1 116 ? 18.817 -5.867 -4.397 1.00 71.06 116 GLY A C 1
ATOM 920 O O . GLY A 1 116 ? 17.678 -5.993 -4.869 1.00 71.06 116 GLY A O 1
ATOM 921 N N . GLU A 1 117 ? 19.442 -6.799 -3.674 1.00 78.31 117 GLU A N 1
ATOM 922 C CA . GLU A 1 117 ? 18.845 -8.050 -3.214 1.00 78.31 117 GLU A CA 1
ATOM 923 C C . GLU A 1 117 ? 18.058 -7.826 -1.921 1.00 78.31 117 GLU A C 1
ATOM 925 O O . GLU A 1 117 ? 18.440 -7.024 -1.067 1.00 78.31 117 GLU A O 1
ATOM 930 N N . LEU A 1 118 ? 16.928 -8.524 -1.773 1.00 78.38 118 LEU A N 1
ATOM 931 C CA . LEU A 1 118 ? 16.110 -8.429 -0.565 1.00 78.38 118 LEU A CA 1
ATOM 932 C C . LEU A 1 118 ? 16.788 -9.173 0.583 1.00 78.38 118 LEU A C 1
ATOM 934 O O . LEU A 1 118 ? 16.787 -10.400 0.617 1.00 78.38 118 LEU A O 1
ATOM 938 N N . VAL A 1 119 ? 17.292 -8.426 1.559 1.00 86.06 119 VAL A N 1
ATOM 939 C CA . VAL A 1 119 ? 17.909 -9.000 2.763 1.00 86.06 119 VAL A CA 1
ATOM 940 C C . VAL A 1 119 ? 16.864 -9.265 3.845 1.00 86.06 119 VAL A C 1
ATOM 942 O O . VAL A 1 119 ? 16.998 -10.196 4.637 1.00 86.06 119 VAL A O 1
ATOM 945 N N . GLY A 1 120 ? 15.800 -8.464 3.885 1.00 86.19 120 GLY A N 1
ATOM 946 C CA . GLY A 1 120 ? 14.731 -8.644 4.857 1.00 86.19 120 GLY A CA 1
ATOM 947 C C . GLY A 1 120 ? 13.741 -7.493 4.879 1.00 86.19 120 GLY A C 1
ATOM 948 O O . GLY A 1 120 ? 13.648 -6.704 3.941 1.00 86.19 120 GLY A O 1
ATOM 949 N N . LEU A 1 121 ? 12.991 -7.414 5.973 1.00 86.69 121 LEU A N 1
ATOM 950 C CA . LEU A 1 121 ? 12.066 -6.326 6.250 1.00 86.69 121 LEU A CA 1
ATOM 951 C C . LEU A 1 121 ? 12.597 -5.523 7.433 1.00 86.69 121 LEU A C 1
ATOM 953 O O . LEU A 1 121 ? 13.005 -6.105 8.440 1.00 86.69 121 LEU A O 1
ATOM 957 N N . VAL A 1 122 ? 12.584 -4.201 7.312 1.00 86.81 122 VAL A N 1
ATOM 958 C CA . VAL A 1 122 ? 12.971 -3.286 8.388 1.00 86.81 122 VAL A CA 1
ATOM 959 C C . VAL A 1 122 ? 11.779 -2.474 8.845 1.00 86.81 122 VAL A C 1
ATOM 961 O O . VAL A 1 122 ? 10.800 -2.279 8.126 1.00 86.81 122 VAL A O 1
ATOM 964 N N . TRP A 1 123 ? 11.860 -2.036 10.091 1.00 83.75 123 TRP A N 1
ATOM 965 C CA . TRP A 1 123 ? 10.854 -1.196 10.697 1.00 83.75 123 TRP A CA 1
ATOM 966 C C . TRP A 1 123 ? 10.905 0.219 10.114 1.00 83.75 123 TRP A C 1
ATOM 968 O O . TRP A 1 123 ? 11.958 0.858 10.155 1.00 83.75 123 TRP A O 1
ATOM 978 N N . ASN A 1 124 ? 9.768 0.722 9.631 1.00 82.81 124 ASN A N 1
ATOM 979 C CA . ASN A 1 124 ? 9.666 2.113 9.217 1.00 82.81 124 ASN A CA 1
ATOM 980 C C . ASN A 1 124 ? 9.344 2.999 10.439 1.00 82.81 124 ASN A C 1
ATOM 982 O O . ASN A 1 124 ? 8.230 2.996 10.970 1.00 82.81 124 ASN A O 1
ATOM 986 N N . MET A 1 125 ? 10.352 3.762 10.877 1.00 81.06 125 MET A N 1
ATOM 987 C CA . MET A 1 125 ? 10.286 4.638 12.054 1.00 81.06 125 MET A CA 1
ATOM 988 C C . MET A 1 125 ? 9.255 5.768 11.925 1.00 81.06 125 MET A C 1
ATOM 990 O O . MET A 1 125 ? 8.767 6.240 12.950 1.00 81.06 125 MET A O 1
ATOM 994 N N . ASP A 1 126 ? 8.855 6.158 10.711 1.00 81.00 126 ASP A N 1
ATOM 995 C CA . ASP A 1 126 ? 7.875 7.233 10.492 1.00 81.00 126 ASP A CA 1
ATOM 996 C C . ASP A 1 126 ? 6.482 6.870 11.036 1.00 81.00 126 ASP A C 1
ATOM 998 O O . ASP A 1 126 ? 5.651 7.746 11.289 1.00 81.00 126 ASP A O 1
ATOM 1002 N N . PHE A 1 127 ? 6.219 5.575 11.256 1.00 79.88 127 PHE A N 1
ATOM 1003 C CA . PHE A 1 127 ? 4.957 5.077 11.810 1.00 79.88 127 PHE A CA 1
ATOM 1004 C C . PHE A 1 127 ? 5.004 4.784 13.312 1.00 79.88 127 PHE A C 1
ATOM 1006 O O . PHE A 1 127 ? 4.030 4.260 13.874 1.00 79.88 127 PHE A O 1
ATOM 1013 N N . GLU A 1 128 ? 6.098 5.134 13.990 1.00 80.56 128 GLU A N 1
ATOM 1014 C CA . GLU A 1 128 ? 6.167 5.036 15.444 1.00 80.56 128 GLU A CA 1
ATOM 1015 C C . GLU A 1 128 ? 5.078 5.914 16.094 1.00 80.56 128 GLU A C 1
ATOM 1017 O O . GLU A 1 128 ? 4.825 7.052 15.702 1.00 80.56 128 GLU A O 1
ATOM 1022 N N . GLY A 1 129 ? 4.349 5.347 17.059 1.00 79.00 129 GLY A N 1
ATOM 1023 C CA . GLY A 1 129 ? 3.257 6.036 17.757 1.00 79.00 129 GLY A CA 1
ATOM 1024 C C . GLY A 1 129 ? 1.937 6.172 16.981 1.00 79.00 129 GLY A C 1
ATOM 1025 O O . GLY A 1 129 ? 0.928 6.536 17.591 1.00 79.00 129 GLY A O 1
ATOM 1026 N N . THR A 1 130 ? 1.895 5.836 15.686 1.00 81.12 130 THR A N 1
ATOM 1027 C CA . THR A 1 130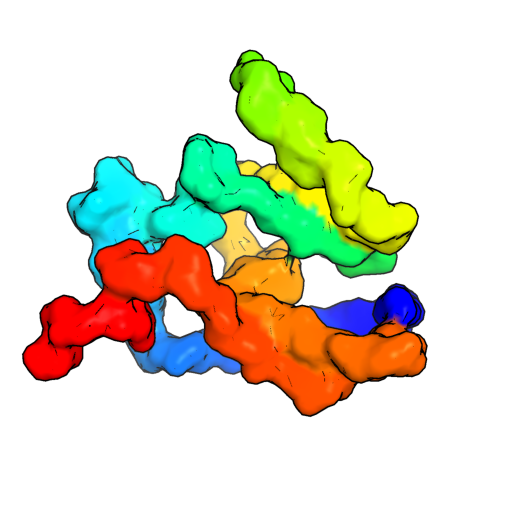 ? 0.664 5.895 14.872 1.00 81.12 130 THR A CA 1
ATOM 1028 C C . THR A 1 130 ? 0.068 4.516 14.600 1.00 81.12 130 THR A C 1
ATOM 1030 O O . THR A 1 130 ? -1.137 4.327 14.757 1.00 81.12 130 THR A O 1
ATOM 1033 N N . CYS A 1 131 ? 0.889 3.527 14.241 1.00 84.00 131 CYS A N 1
ATOM 1034 C CA . CYS A 1 131 ? 0.410 2.174 13.976 1.00 84.00 131 CYS A CA 1
ATOM 1035 C C . CYS A 1 131 ? 0.176 1.401 15.292 1.00 84.00 131 CYS A C 1
ATOM 1037 O O . CYS A 1 131 ? 1.085 1.319 16.122 1.00 84.00 131 CYS A O 1
ATOM 1039 N N . PRO A 1 132 ? -0.996 0.767 15.497 1.00 81.00 132 PRO A N 1
ATOM 1040 C CA . PRO A 1 132 ? -1.298 0.043 16.735 1.00 81.00 132 PRO A CA 1
ATOM 1041 C C . PRO A 1 132 ? -0.394 -1.174 16.970 1.00 81.00 132 PRO A C 1
ATOM 1043 O O . PRO A 1 132 ? -0.255 -1.614 18.104 1.00 81.00 132 PRO A O 1
ATOM 1046 N N . LEU A 1 133 ? 0.238 -1.703 15.916 1.00 79.50 133 LEU A N 1
ATOM 1047 C CA . LEU A 1 133 ? 1.147 -2.849 16.014 1.00 79.50 133 LEU A CA 1
ATOM 1048 C C . LEU A 1 133 ? 2.494 -2.508 16.659 1.00 79.50 133 LEU A C 1
ATOM 1050 O O . LEU A 1 133 ? 3.246 -3.411 17.010 1.00 79.50 133 LEU A O 1
ATOM 1054 N N . VAL A 1 134 ? 2.800 -1.220 16.810 1.00 76.00 134 VAL A N 1
ATOM 1055 C CA . VAL A 1 134 ? 4.068 -0.745 17.386 1.00 76.00 134 VAL A CA 1
ATOM 1056 C C . VAL A 1 134 ? 3.926 0.341 18.416 1.00 76.00 134 VAL A C 1
ATOM 1058 O O . VAL A 1 134 ? 4.813 0.515 19.248 1.00 76.00 134 VAL A O 1
ATOM 1061 N N . ALA A 1 135 ? 2.821 1.078 18.387 1.00 68.62 135 ALA A N 1
ATOM 1062 C CA . ALA A 1 135 ? 2.512 1.981 19.462 1.00 68.62 135 ALA A CA 1
ATOM 1063 C C . ALA A 1 135 ? 2.391 1.144 20.739 1.00 68.62 135 ALA A C 1
ATOM 1065 O O . ALA A 1 135 ? 1.719 0.114 20.770 1.00 68.62 135 ALA A O 1
ATOM 1066 N N . SER A 1 136 ? 2.984 1.623 21.828 1.00 59.41 136 SER A N 1
ATOM 1067 C CA . SER A 1 136 ? 2.899 1.027 23.168 1.00 59.41 136 SER A CA 1
ATOM 1068 C C . SER A 1 136 ? 1.472 0.940 23.739 1.00 59.41 136 SER A C 1
ATOM 1070 O O . SER A 1 136 ? 1.299 0.549 24.889 1.00 59.41 136 SER A O 1
ATOM 1072 N N . ARG A 1 137 ? 0.454 1.301 22.947 1.00 54.69 137 ARG A N 1
ATOM 1073 C CA . ARG A 1 137 ? -0.962 1.422 23.305 1.00 54.69 137 ARG A CA 1
ATOM 1074 C C . ARG A 1 137 ? -1.639 0.106 23.695 1.00 54.69 137 ARG A C 1
ATOM 1076 O O . ARG A 1 137 ? -2.655 0.173 24.371 1.00 54.69 137 ARG A O 1
ATOM 1083 N N . TYR A 1 138 ? -1.094 -1.047 23.307 1.00 52.06 138 TYR A N 1
ATOM 1084 C CA . TYR A 1 138 ? -1.674 -2.366 23.604 1.00 52.06 138 TYR A CA 1
ATOM 1085 C C . TYR A 1 138 ? -0.782 -3.243 24.505 1.00 52.06 138 TYR A C 1
ATOM 1087 O O . TYR A 1 138 ? -0.856 -4.468 24.428 1.00 52.06 138 TYR A O 1
ATOM 1095 N N . LYS A 1 139 ? 0.078 -2.629 25.333 1.00 47.28 139 LYS A N 1
ATOM 1096 C CA . LYS A 1 139 ? 0.780 -3.331 26.423 1.00 47.28 139 LYS A CA 1
ATOM 1097 C C . LYS A 1 139 ? -0.131 -3.594 27.617 1.00 47.28 139 LYS A C 1
ATOM 1099 O O . LYS A 1 139 ? -0.915 -2.683 27.958 1.00 47.28 139 LYS A O 1
#

Sequence (139 aa):
MFTPAQTEELLATLTAPVTEIDCGTLCAPDNDGVPICCDKSRIVPVLYKPEYKLLRARSDLWRPFRPETEQQRELGQDMRSCDRLCECKGVAHCERDNRSLACRTFPLEPYLDHDGELVGLVWNMDFEGTCPLVASRYK

Radius of gyration: 14.98 Å; chains: 1; bounding box: 38×36×41 Å